Protein AF-A0A2E4YXK5-F1 (afdb_monomer)

pLDD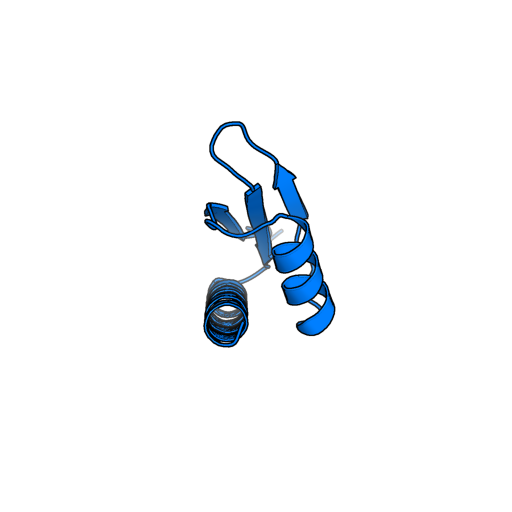T: mean 82.96, std 11.2, range [39.81, 90.19]

Radius of gyration: 12.28 Å; Cα contacts (8 Å, |Δi|>4): 83; chains: 1; bounding box: 29×15×43 Å

Sequence (66 aa):
MSDNHGLTVRMNVPHDSKELKRVLDTLNIIGEVQEEKDGPVLIIKAETLDEIRQTVDDVLVALGDL

Solvent-accessible surface area (backbone atoms only — not comparable to full-atom values): 4024 Å² total; per-residue (Å²): 136,81,83,79,68,63,44,72,50,78,43,82,44,103,55,55,64,68,58,54,49,49,51,32,61,73,69,69,50,77,61,48,78,44,82,49,98,92,45,25,31,40,37,41,65,29,77,44,70,66,56,44,50,52,52,50,52,52,51,54,53,57,61,73,75,107

Mean predicted aligned error: 5.97 Å

Nearest PDB structures (foldseek):
  5wt5-assembly1_B  TM=7.281E-01  e=7.890E-01  Helicobacter pylori 26695
  2cve-assembly1_A  TM=5.210E-01  e=1.780E-01  Thermus thermophilus HB8
  1yj7-assembly1_C  TM=5.025E-01  e=3.059E-01  Escherichia coli
  2y9j-assembly1_Y  TM=5.582E-01  e=5.625E-01  Salmonella enterica subsp. enterica serovar Typhimurium
  4rjv-assembly2_C  TM=4.886E-01  e=5.625E-01  synthetic construct

Structure (mmCIF, N/CA/C/O backbone):
data_AF-A0A2E4YXK5-F1
#
_entry.id   AF-A0A2E4YXK5-F1
#
loop_
_atom_site.group_PDB
_atom_site.id
_atom_site.type_symbol
_atom_site.label_atom_id
_atom_site.label_alt_id
_atom_site.label_comp_id
_atom_site.label_asym_id
_atom_site.label_entity_id
_atom_site.label_seq_id
_atom_site.pdbx_PDB_ins_code
_atom_site.Cartn_x
_atom_site.Cartn_y
_atom_site.Cartn_z
_atom_site.occupancy
_atom_site.B_iso_or_equiv
_atom_site.auth_seq_id
_atom_site.auth_comp_id
_atom_site.auth_asym_id
_atom_site.auth_atom_id
_atom_site.pdbx_PDB_model_num
ATOM 1 N N . MET A 1 1 ? -8.512 1.068 28.253 1.00 39.81 1 MET A N 1
ATOM 2 C CA . MET A 1 1 ? -7.446 1.553 27.357 1.00 39.81 1 MET A CA 1
ATOM 3 C C . MET A 1 1 ? -7.140 0.379 26.456 1.00 39.81 1 MET A C 1
ATOM 5 O O . MET A 1 1 ? -6.654 -0.614 26.973 1.00 39.81 1 MET A O 1
ATOM 9 N N . SER A 1 2 ? -7.595 0.408 25.205 1.00 40.28 2 SER A N 1
ATOM 10 C CA . SER A 1 2 ? -7.352 -0.691 24.268 1.00 40.28 2 SER A CA 1
ATOM 11 C C . SER A 1 2 ? -6.087 -0.356 23.498 1.00 40.28 2 SER A C 1
ATOM 13 O O . SER A 1 2 ? -6.034 0.689 22.852 1.00 40.28 2 SER A O 1
ATOM 15 N N . ASP A 1 3 ? -5.070 -1.203 23.622 1.00 49.50 3 ASP A N 1
ATOM 16 C CA . ASP A 1 3 ? -3.873 -1.160 22.793 1.00 49.50 3 ASP A CA 1
ATOM 17 C C . ASP A 1 3 ? -4.301 -1.277 21.329 1.00 49.50 3 ASP A C 1
ATOM 19 O O . ASP A 1 3 ? -4.749 -2.336 20.880 1.00 49.50 3 ASP A O 1
ATOM 23 N N . ASN A 1 4 ? -4.239 -0.154 20.612 1.00 49.50 4 ASN A N 1
ATOM 24 C CA . ASN A 1 4 ? -4.561 -0.080 19.196 1.00 49.50 4 ASN A CA 1
ATOM 25 C C . ASN A 1 4 ? -3.444 -0.824 18.447 1.00 49.50 4 ASN A C 1
ATOM 27 O O . ASN A 1 4 ? -2.405 -0.246 18.125 1.00 49.50 4 ASN A O 1
ATOM 31 N N . HIS A 1 5 ? -3.601 -2.139 18.275 1.00 57.06 5 HIS A N 1
ATOM 32 C CA . HIS A 1 5 ? -2.671 -2.984 17.531 1.00 57.06 5 HIS A CA 1
ATOM 33 C C . HIS A 1 5 ? -2.807 -2.669 16.040 1.00 57.06 5 HIS A C 1
ATOM 35 O O . HIS A 1 5 ? -3.425 -3.420 15.293 1.00 57.06 5 HIS A O 1
ATOM 41 N N . GLY A 1 6 ? -2.240 -1.539 15.615 1.00 68.00 6 GLY A N 1
ATOM 42 C CA . GLY A 1 6 ? -2.082 -1.226 14.203 1.00 68.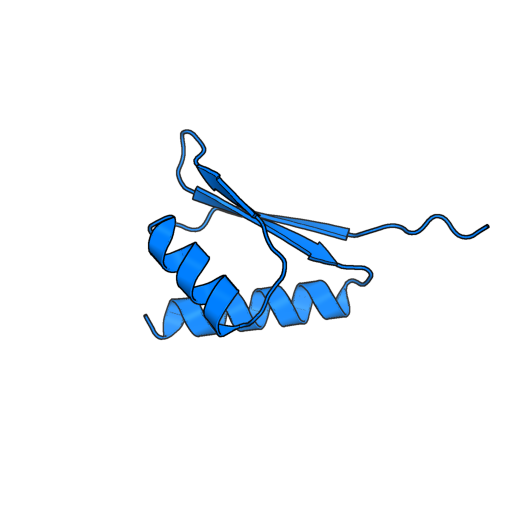00 6 GLY A CA 1
ATOM 43 C C . GLY A 1 6 ? -1.279 -2.341 13.544 1.00 68.00 6 GLY A C 1
ATOM 44 O O . GLY A 1 6 ? -0.131 -2.609 13.913 1.00 68.00 6 GLY A O 1
ATOM 45 N N . LEU A 1 7 ? -1.895 -3.023 12.592 1.00 83.19 7 LEU A N 1
ATOM 46 C CA . LEU A 1 7 ? -1.240 -4.05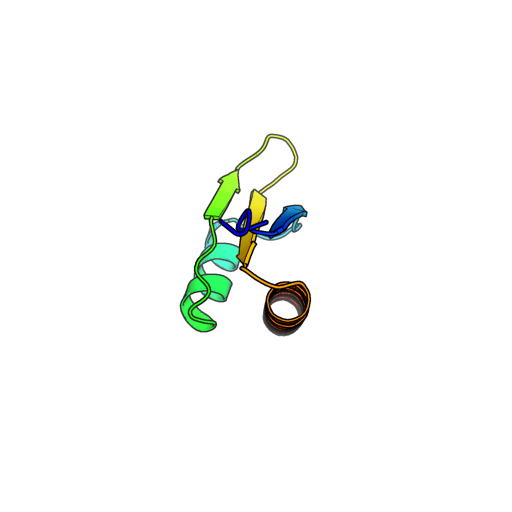0 11.810 1.00 83.19 7 LEU A CA 1
ATOM 47 C C . LEU A 1 7 ? -0.416 -3.356 10.721 1.00 83.19 7 LEU A C 1
ATOM 49 O O . LEU A 1 7 ? -0.843 -2.378 10.107 1.00 83.19 7 LEU A O 1
ATOM 53 N N . THR A 1 8 ? 0.801 -3.843 10.503 1.00 86.19 8 THR A N 1
ATOM 54 C CA . THR A 1 8 ? 1.690 -3.331 9.458 1.00 86.19 8 THR A CA 1
ATOM 55 C C . THR A 1 8 ? 2.095 -4.478 8.551 1.00 86.19 8 THR A C 1
ATOM 57 O O . THR A 1 8 ? 2.649 -5.471 9.024 1.00 86.19 8 THR A O 1
ATOM 60 N N . VAL A 1 9 ? 1.850 -4.331 7.252 1.00 86.75 9 VAL A N 1
ATOM 61 C CA . VAL A 1 9 ? 2.296 -5.275 6.226 1.00 86.75 9 VAL A CA 1
ATOM 62 C C . VAL A 1 9 ? 3.455 -4.671 5.455 1.00 86.75 9 VAL A C 1
ATOM 64 O O . VAL A 1 9 ? 3.425 -3.499 5.086 1.00 86.75 9 VAL A O 1
ATOM 67 N N . ARG A 1 10 ? 4.484 -5.489 5.226 1.00 90.12 10 ARG A N 1
ATOM 68 C CA . ARG A 1 10 ? 5.632 -5.167 4.378 1.00 90.12 10 ARG A CA 1
ATOM 69 C C . ARG A 1 10 ? 5.680 -6.174 3.240 1.00 90.12 10 ARG A C 1
ATOM 71 O O . ARG A 1 10 ? 5.774 -7.373 3.493 1.00 90.12 10 ARG A O 1
ATOM 78 N N . MET A 1 11 ? 5.619 -5.686 2.010 1.00 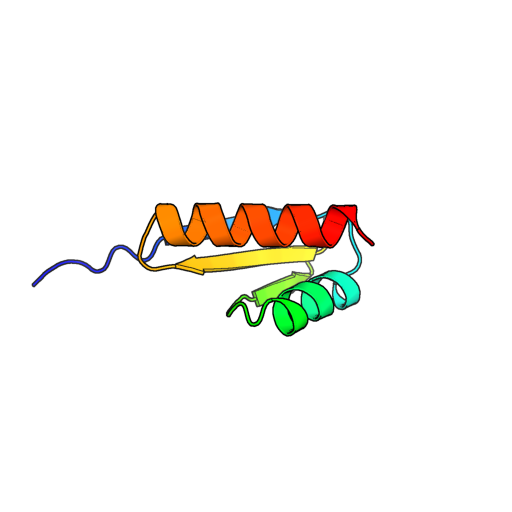87.69 11 MET A N 1
ATOM 79 C CA . MET A 1 11 ? 5.635 -6.498 0.797 1.00 87.69 11 MET A CA 1
ATOM 80 C C . MET A 1 11 ? 6.785 -6.054 -0.092 1.00 87.69 11 MET A C 1
ATOM 82 O O . MET A 1 11 ? 6.872 -4.882 -0.445 1.00 87.69 11 MET A O 1
ATOM 86 N N . ASN A 1 12 ? 7.655 -6.990 -0.464 1.00 86.38 12 ASN A N 1
ATOM 87 C CA . ASN A 1 12 ? 8.628 -6.738 -1.517 1.00 86.38 12 ASN A CA 1
ATOM 88 C C . ASN A 1 12 ? 7.936 -6.975 -2.861 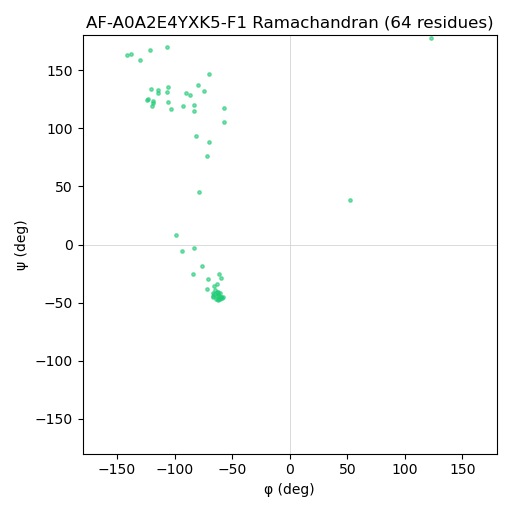1.00 86.38 12 ASN A C 1
ATOM 90 O O . ASN A 1 12 ? 7.419 -8.070 -3.097 1.00 86.38 12 ASN A O 1
ATOM 94 N N . VAL A 1 13 ? 7.877 -5.943 -3.698 1.00 81.56 13 VAL A N 1
ATOM 95 C CA . VAL A 1 13 ? 7.160 -5.997 -4.970 1.00 81.56 13 VAL A CA 1
ATOM 96 C C . VAL A 1 13 ? 8.167 -5.751 -6.094 1.00 81.56 13 VAL A C 1
ATOM 98 O O . VAL A 1 13 ? 8.827 -4.714 -6.083 1.00 81.56 13 VAL A O 1
ATOM 101 N N . PRO A 1 14 ? 8.303 -6.666 -7.074 1.00 79.06 14 PRO A N 1
ATOM 102 C CA . PRO A 1 14 ? 9.303 -6.569 -8.139 1.00 79.06 14 PRO A CA 1
ATOM 103 C C . PRO A 1 14 ? 8.889 -5.577 -9.245 1.00 79.06 14 PRO A C 1
ATOM 105 O O . PRO A 1 14 ? 8.988 -5.884 -10.428 1.00 79.06 14 PRO A O 1
ATOM 108 N N . HIS A 1 15 ? 8.405 -4.398 -8.858 1.00 81.31 15 HIS A N 1
ATOM 109 C CA . HIS A 1 15 ? 8.006 -3.298 -9.740 1.00 81.31 15 HIS A CA 1
ATOM 110 C C . HIS A 1 15 ? 8.814 -2.040 -9.419 1.00 81.31 15 HIS A C 1
ATOM 112 O O . HIS A 1 15 ? 9.484 -1.983 -8.391 1.00 81.31 15 HIS A O 1
ATOM 118 N N . ASP A 1 16 ? 8.772 -1.022 -10.280 1.00 85.94 16 ASP A N 1
ATOM 119 C CA . ASP A 1 16 ? 9.465 0.241 -10.004 1.00 85.94 16 ASP A CA 1
ATOM 120 C C . ASP A 1 16 ? 8.771 1.014 -8.865 1.00 85.94 16 ASP A C 1
ATOM 122 O O . ASP A 1 16 ? 7.542 1.004 -8.725 1.00 85.94 16 ASP A O 1
ATOM 126 N N . SER A 1 17 ? 9.542 1.742 -8.053 1.00 86.69 17 SER A N 1
ATOM 127 C CA . SER A 1 17 ? 8.988 2.522 -6.940 1.00 86.69 17 SER A CA 1
ATOM 128 C C . SER A 1 17 ? 8.002 3.605 -7.399 1.00 86.69 17 SER A C 1
ATOM 130 O O . SER A 1 17 ? 7.096 3.972 -6.644 1.00 86.69 17 SER A O 1
ATOM 132 N N . LYS A 1 18 ? 8.118 4.098 -8.640 1.00 88.12 18 LYS A N 1
ATOM 133 C CA . LYS A 1 18 ? 7.152 5.028 -9.245 1.00 88.12 18 LYS A CA 1
ATOM 134 C C . LYS A 1 18 ? 5.833 4.353 -9.589 1.00 88.12 18 LYS A C 1
ATOM 136 O O . LYS A 1 18 ? 4.792 4.986 -9.431 1.00 88.12 18 LYS A O 1
ATOM 141 N N . GLU A 1 19 ? 5.867 3.113 -10.065 1.00 87.69 19 GLU A N 1
ATOM 142 C CA . GLU A 1 19 ? 4.655 2.346 -10.375 1.00 87.69 19 GLU A CA 1
ATOM 143 C C . GLU A 1 19 ? 3.892 2.042 -9.092 1.00 87.69 19 GLU A C 1
ATOM 145 O O . GLU A 1 19 ? 2.702 2.333 -9.005 1.00 87.69 19 GLU A O 1
ATOM 150 N N . LEU A 1 20 ? 4.602 1.605 -8.049 1.00 87.06 20 LEU A N 1
ATOM 151 C CA . LEU A 1 20 ? 4.012 1.372 -6.731 1.00 87.06 20 LEU A CA 1
ATOM 152 C C . LEU A 1 20 ? 3.359 2.631 -6.160 1.00 87.06 20 LEU A C 1
ATOM 154 O O . LEU A 1 20 ? 2.224 2.576 -5.697 1.00 87.06 20 LEU A O 1
ATOM 158 N N . LYS A 1 21 ? 4.033 3.784 -6.243 1.00 88.75 21 LYS A N 1
ATOM 159 C CA . LYS A 1 21 ? 3.447 5.063 -5.811 1.00 88.75 21 LYS A CA 1
ATOM 160 C C . LYS A 1 21 ? 2.193 5.420 -6.603 1.00 88.75 21 LYS A C 1
ATOM 162 O O . LYS A 1 21 ? 1.209 5.827 -6.002 1.00 88.75 21 LYS A O 1
ATOM 167 N N . ARG A 1 22 ? 2.193 5.214 -7.925 1.00 89.88 22 ARG A N 1
ATOM 168 C CA . ARG A 1 22 ? 0.998 5.441 -8.753 1.00 89.88 22 ARG A CA 1
ATOM 169 C C . ARG A 1 22 ? -0.159 4.535 -8.359 1.00 89.88 22 ARG A C 1
ATOM 171 O O . ARG A 1 22 ? -1.289 5.011 -8.332 1.00 89.88 22 ARG A O 1
ATOM 178 N N . VAL A 1 23 ? 0.106 3.264 -8.064 1.00 87.50 23 VAL A N 1
ATOM 179 C CA . VAL A 1 23 ? -0.924 2.322 -7.607 1.00 87.50 23 VAL A CA 1
ATOM 180 C C . VAL A 1 23 ? -1.513 2.789 -6.278 1.00 87.50 23 VAL A C 1
ATOM 182 O O . VAL A 1 23 ? -2.732 2.890 -6.166 1.00 87.50 23 VAL A O 1
ATOM 185 N N . LEU A 1 24 ? -0.673 3.168 -5.309 1.00 87.56 24 LEU A N 1
ATOM 186 C CA . LEU A 1 24 ? -1.147 3.714 -4.033 1.00 87.56 24 LEU A CA 1
ATOM 187 C C . LEU A 1 24 ? -1.971 4.992 -4.206 1.00 87.56 24 LEU A C 1
ATOM 189 O O . LEU A 1 24 ? -3.039 5.097 -3.608 1.00 87.56 24 LEU A O 1
ATOM 193 N N . ASP A 1 25 ? -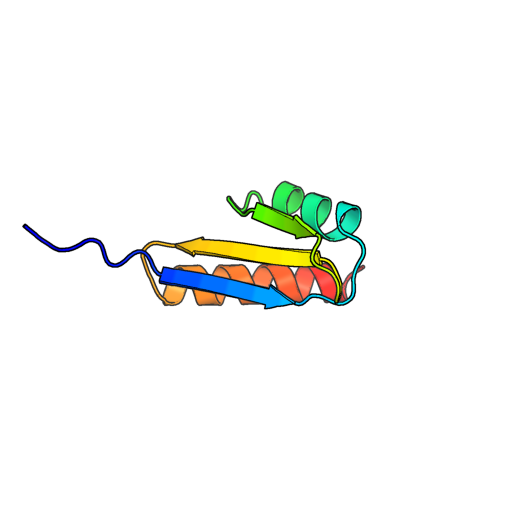1.512 5.927 -5.041 1.00 89.69 25 ASP A N 1
ATOM 194 C CA . ASP A 1 25 ? -2.228 7.175 -5.329 1.00 89.69 25 ASP A CA 1
ATOM 195 C C . ASP A 1 25 ? -3.577 6.900 -6.013 1.00 89.69 25 ASP A C 1
ATOM 197 O O . ASP A 1 25 ? -4.585 7.520 -5.681 1.00 89.69 25 ASP A O 1
ATOM 201 N N . THR A 1 26 ? -3.614 5.945 -6.948 1.00 88.44 26 THR A N 1
ATOM 202 C CA . THR 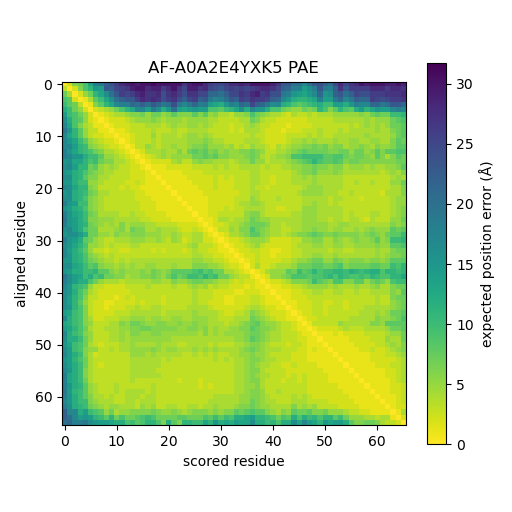A 1 26 ? -4.833 5.565 -7.685 1.00 88.44 26 THR A CA 1
ATOM 203 C C . THR A 1 26 ? -5.862 4.922 -6.763 1.00 88.44 26 THR A C 1
ATOM 205 O O . THR A 1 26 ? -7.051 5.220 -6.855 1.00 88.44 26 THR A O 1
ATOM 208 N N . LEU A 1 27 ? -5.401 4.061 -5.857 1.00 84.94 27 LEU A N 1
ATOM 209 C CA . LEU A 1 27 ? -6.239 3.377 -4.877 1.00 84.94 27 LEU A CA 1
ATOM 210 C C . LEU A 1 2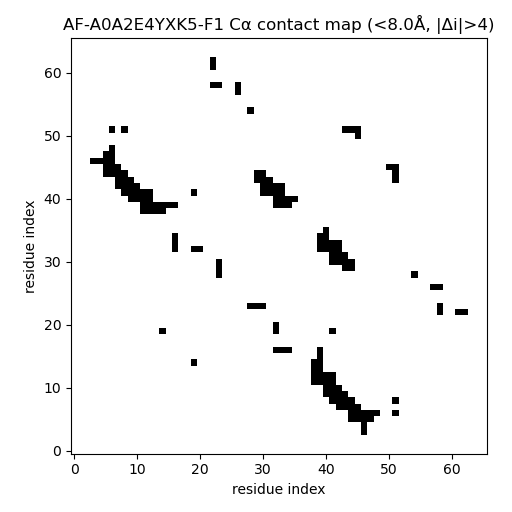7 ? -6.515 4.237 -3.631 1.00 84.94 27 LEU A C 1
ATOM 212 O O . LEU A 1 27 ? -7.268 3.819 -2.754 1.00 84.94 27 LEU A O 1
ATOM 216 N N . ASN A 1 28 ? -5.934 5.441 -3.551 1.00 86.75 28 ASN A N 1
ATOM 217 C CA . ASN A 1 28 ? -6.017 6.347 -2.403 1.00 86.75 28 ASN A CA 1
ATOM 218 C C . ASN A 1 28 ? -5.623 5.663 -1.074 1.00 86.75 28 ASN A C 1
ATOM 220 O O . ASN A 1 28 ? -6.231 5.891 -0.025 1.00 86.75 28 ASN A O 1
ATOM 224 N N . ILE A 1 29 ? -4.607 4.798 -1.130 1.00 84.44 29 ILE A N 1
ATOM 225 C CA . ILE A 1 29 ? -4.106 4.030 0.013 1.00 84.44 29 ILE A CA 1
ATOM 226 C C . ILE A 1 29 ? -3.012 4.827 0.714 1.00 84.44 29 ILE A C 1
ATOM 228 O O . ILE A 1 29 ? -2.030 5.251 0.104 1.00 84.44 29 ILE A O 1
ATOM 232 N N . ILE A 1 30 ? -3.131 4.959 2.034 1.00 80.44 30 ILE A N 1
ATOM 233 C CA . ILE A 1 30 ? -2.091 5.563 2.867 1.00 80.44 30 ILE A CA 1
ATOM 234 C C . ILE A 1 30 ? -1.013 4.505 3.143 1.00 80.44 30 ILE A C 1
ATOM 236 O O . ILE A 1 30 ? -1.112 3.713 4.081 1.00 80.44 30 ILE A O 1
ATOM 240 N N . GLY A 1 31 ? 0.021 4.487 2.301 1.00 85.75 31 GLY A N 1
ATOM 241 C CA . GLY A 1 31 ? 1.167 3.583 2.406 1.00 85.75 31 GLY A CA 1
ATOM 242 C C . GLY A 1 31 ? 2.498 4.283 2.129 1.00 85.75 31 GLY A C 1
ATOM 243 O O . GLY A 1 31 ? 2.548 5.377 1.571 1.00 85.75 31 GLY A O 1
ATOM 244 N N . GLU A 1 32 ? 3.594 3.643 2.524 1.00 89.38 32 GLU A N 1
ATOM 245 C CA . GLU A 1 32 ? 4.958 4.116 2.279 1.00 89.38 32 GLU A CA 1
ATOM 246 C C . GLU A 1 32 ? 5.677 3.146 1.338 1.00 89.38 32 GLU A C 1
ATOM 248 O O . GLU A 1 32 ? 5.664 1.937 1.555 1.00 89.38 32 GLU A O 1
ATOM 253 N N . VAL A 1 33 ? 6.344 3.668 0.308 1.00 90.06 33 VAL A N 1
ATOM 254 C CA . VAL A 1 33 ? 7.256 2.883 -0.539 1.00 90.06 33 VAL A CA 1
ATOM 255 C C . VAL A 1 33 ? 8.683 3.224 -0.132 1.00 90.06 33 VAL A C 1
ATOM 257 O O . VAL A 1 33 ? 9.107 4.374 -0.277 1.00 90.06 33 VAL A O 1
ATOM 260 N N . GLN A 1 34 ? 9.417 2.238 0.378 1.00 89.94 34 GLN A N 1
ATOM 261 C CA . GLN A 1 34 ? 10.829 2.367 0.734 1.00 89.94 34 GLN A CA 1
ATOM 262 C C . GLN A 1 34 ? 11.686 1.635 -0.293 1.00 89.94 34 GLN A C 1
ATOM 264 O O . GLN A 1 34 ? 11.409 0.487 -0.615 1.00 89.94 34 GLN A O 1
ATOM 269 N N . GLU A 1 35 ? 12.734 2.274 -0.808 1.00 88.00 35 GLU A N 1
ATOM 270 C CA . GLU A 1 35 ? 13.708 1.571 -1.646 1.00 88.00 35 GLU A CA 1
ATOM 271 C C . GLU A 1 35 ? 14.724 0.851 -0.763 1.00 88.00 35 GLU A C 1
ATOM 273 O O . GLU A 1 35 ? 15.493 1.484 -0.035 1.00 88.00 35 GLU A O 1
ATOM 278 N N . GLU A 1 36 ? 14.718 -0.478 -0.824 1.00 87.38 36 GLU A N 1
ATOM 279 C CA . GLU A 1 36 ? 15.700 -1.323 -0.157 1.00 87.38 36 GLU A CA 1
ATOM 280 C C . GLU A 1 36 ? 16.680 -1.924 -1.176 1.00 87.38 36 GLU A C 1
ATOM 282 O O . GLU A 1 36 ? 16.515 -1.813 -2.391 1.00 87.38 36 GLU A O 1
ATOM 287 N N . LYS A 1 37 ? 17.749 -2.558 -0.678 1.00 81.25 37 LYS A N 1
ATOM 288 C CA . LYS A 1 37 ? 18.820 -3.120 -1.523 1.00 81.25 37 LYS A CA 1
ATOM 289 C C . LYS A 1 37 ? 18.319 -4.177 -2.511 1.00 81.25 37 LYS A C 1
ATOM 291 O O . LYS A 1 37 ? 18.916 -4.329 -3.571 1.00 81.25 37 LYS A O 1
ATOM 296 N N . ASP A 1 38 ? 17.246 -4.875 -2.149 1.00 79.81 38 ASP A N 1
ATOM 297 C CA . ASP A 1 38 ? 16.651 -5.970 -2.918 1.00 79.81 38 ASP A CA 1
ATOM 298 C C . ASP A 1 38 ? 15.435 -5.527 -3.754 1.00 79.81 38 ASP A C 1
ATOM 300 O O . ASP A 1 38 ? 14.743 -6.372 -4.322 1.00 79.81 38 ASP A O 1
ATOM 304 N N . GLY A 1 39 ? 15.164 -4.218 -3.825 1.00 82.44 39 GLY A N 1
ATOM 305 C CA . GLY A 1 39 ? 14.021 -3.642 -4.532 1.00 82.44 39 GLY A CA 1
ATOM 306 C C . GLY A 1 39 ? 13.116 -2.795 -3.631 1.00 82.44 39 GLY A C 1
ATOM 307 O O . GLY A 1 39 ? 13.374 -2.644 -2.432 1.00 82.44 39 GLY A O 1
ATOM 308 N N . PRO A 1 40 ? 12.065 -2.186 -4.201 1.00 88.25 40 PRO A N 1
ATOM 309 C CA . PRO A 1 40 ? 11.137 -1.378 -3.433 1.00 88.25 40 PRO A CA 1
ATOM 310 C C . PRO A 1 40 ? 10.208 -2.241 -2.575 1.00 88.25 40 PRO A C 1
ATOM 312 O O . PRO A 1 40 ? 9.567 -3.192 -3.024 1.00 88.25 40 PRO A O 1
ATOM 315 N N . VAL A 1 41 ? 10.108 -1.848 -1.312 1.00 89.56 41 VAL A N 1
ATOM 316 C CA . VAL A 1 41 ? 9.248 -2.454 -0.306 1.00 89.56 41 VAL A CA 1
ATOM 317 C C . VAL A 1 41 ? 8.065 -1.534 -0.060 1.00 89.56 41 VAL A C 1
ATOM 319 O O . VAL A 1 41 ? 8.219 -0.372 0.325 1.00 89.56 41 VAL A O 1
ATOM 322 N N . LEU A 1 42 ? 6.871 -2.077 -0.257 1.00 89.06 42 LEU A N 1
ATOM 323 C CA . LEU A 1 42 ? 5.620 -1.425 0.073 1.00 89.06 42 LEU A CA 1
ATOM 324 C C . LEU A 1 42 ? 5.253 -1.703 1.534 1.00 89.06 42 LEU A C 1
ATOM 326 O O . LEU A 1 42 ? 5.218 -2.856 1.967 1.00 89.06 42 LEU A O 1
ATOM 330 N N . ILE A 1 43 ? 4.966 -0.643 2.283 1.00 90.19 43 ILE A N 1
ATOM 331 C CA . ILE A 1 43 ? 4.588 -0.689 3.693 1.00 90.19 43 ILE A CA 1
ATOM 332 C C . ILE A 1 43 ? 3.191 -0.098 3.850 1.00 90.19 43 ILE A C 1
ATOM 334 O O . ILE A 1 43 ? 2.966 1.076 3.564 1.00 90.19 43 ILE A O 1
ATOM 338 N N . ILE A 1 44 ? 2.264 -0.909 4.348 1.00 88.56 44 ILE A N 1
ATOM 339 C CA . ILE A 1 44 ? 0.859 -0.540 4.540 1.00 88.56 44 ILE A CA 1
ATOM 340 C C . ILE A 1 44 ? 0.525 -0.686 6.020 1.00 88.56 44 ILE A C 1
ATOM 342 O O . ILE A 1 44 ? 0.872 -1.695 6.639 1.00 88.56 44 ILE A O 1
ATOM 346 N N . LYS A 1 45 ? -0.140 0.321 6.587 1.00 86.56 45 LYS A N 1
ATOM 347 C CA . LYS A 1 45 ? -0.619 0.314 7.973 1.00 86.56 45 LYS A CA 1
ATOM 348 C C . LYS A 1 45 ? -2.140 0.323 7.957 1.00 86.56 45 LYS A C 1
ATOM 350 O O . LYS A 1 45 ? -2.721 1.165 7.279 1.00 86.56 45 LYS A O 1
ATOM 355 N N . ALA A 1 46 ? -2.762 -0.574 8.709 1.00 84.69 46 ALA A N 1
ATOM 356 C CA . ALA A 1 46 ? -4.207 -0.569 8.903 1.00 84.69 46 ALA A CA 1
ATOM 357 C C . ALA A 1 46 ? -4.574 -0.926 10.343 1.00 84.69 46 ALA A C 1
ATOM 359 O O . ALA A 1 46 ? -3.752 -1.456 11.100 1.00 84.69 46 ALA A O 1
ATOM 360 N N . GLU A 1 47 ? -5.810 -0.627 10.724 1.00 84.25 47 GLU A N 1
ATOM 361 C CA . GLU A 1 47 ? -6.301 -0.884 12.079 1.00 84.25 47 GLU A CA 1
ATOM 362 C C . GLU A 1 47 ? -6.800 -2.323 12.222 1.00 84.25 47 GLU A C 1
ATOM 364 O O . GLU A 1 47 ? -6.762 -2.893 13.314 1.00 84.25 47 GLU A O 1
ATOM 369 N N . THR A 1 48 ? -7.221 -2.940 11.113 1.00 86.25 48 THR A N 1
ATOM 370 C CA . THR A 1 48 ? -7.765 -4.300 11.103 1.00 86.25 48 THR A CA 1
ATOM 371 C C . THR A 1 48 ? -7.125 -5.193 10.042 1.00 86.25 48 THR A C 1
ATOM 373 O O . THR A 1 48 ? -6.541 -4.742 9.056 1.00 86.25 48 THR A O 1
ATOM 376 N N . LEU A 1 49 ? -7.236 -6.508 10.255 1.00 86.81 49 LEU A N 1
ATOM 377 C CA . LEU A 1 49 ? -6.757 -7.504 9.298 1.00 86.81 49 LEU A CA 1
ATOM 378 C C . LEU A 1 49 ? -7.557 -7.456 7.992 1.00 86.81 49 LEU A C 1
ATOM 380 O O . LEU A 1 49 ? -6.981 -7.654 6.926 1.00 86.81 49 LEU A O 1
ATOM 384 N N . ASP A 1 50 ? -8.860 -7.185 8.081 1.00 88.94 50 ASP A N 1
ATOM 385 C CA . ASP A 1 50 ? -9.742 -7.103 6.918 1.00 88.94 50 ASP A CA 1
ATOM 386 C C . ASP A 1 50 ? -9.365 -5.921 6.021 1.00 88.94 50 ASP A C 1
ATOM 388 O O . ASP A 1 50 ? -9.254 -6.097 4.810 1.00 88.94 50 ASP A O 1
ATOM 392 N N . GLU A 1 51 ? -9.061 -4.757 6.606 1.00 86.12 51 GLU A N 1
ATOM 393 C CA . GLU A 1 51 ? -8.551 -3.601 5.859 1.00 86.12 51 GLU A CA 1
ATOM 394 C C . GLU A 1 51 ? -7.234 -3.919 5.156 1.00 86.12 51 GLU A C 1
ATOM 396 O O . GLU A 1 51 ? -7.089 -3.633 3.970 1.00 86.12 51 GLU A O 1
ATOM 401 N N . ILE A 1 52 ? -6.282 -4.551 5.851 1.00 87.38 52 ILE A N 1
ATOM 402 C CA . ILE A 1 52 ? -5.030 -4.990 5.223 1.00 87.38 52 ILE A CA 1
ATOM 403 C C . ILE A 1 52 ? -5.296 -5.950 4.080 1.00 87.38 52 ILE A C 1
ATOM 405 O O . ILE A 1 52 ? -4.700 -5.796 3.020 1.00 87.38 52 ILE A O 1
ATOM 409 N N . ARG A 1 53 ? -6.164 -6.939 4.286 1.00 88.62 53 ARG A N 1
ATOM 410 C CA . ARG A 1 53 ? -6.443 -7.950 3.274 1.00 88.62 53 ARG A CA 1
ATOM 411 C C . ARG A 1 53 ? -7.044 -7.310 2.032 1.00 88.62 53 ARG A C 1
ATOM 413 O O . ARG A 1 53 ? -6.555 -7.571 0.942 1.00 88.62 53 ARG A O 1
ATOM 420 N N . GLN A 1 54 ? -8.038 -6.446 2.212 1.00 89.94 54 GLN A N 1
ATOM 421 C CA . GLN A 1 54 ? -8.650 -5.705 1.117 1.00 89.94 54 GLN A CA 1
ATOM 422 C C . GLN A 1 54 ? -7.621 -4.824 0.400 1.00 89.94 54 GLN A C 1
ATOM 424 O O . GLN A 1 54 ? -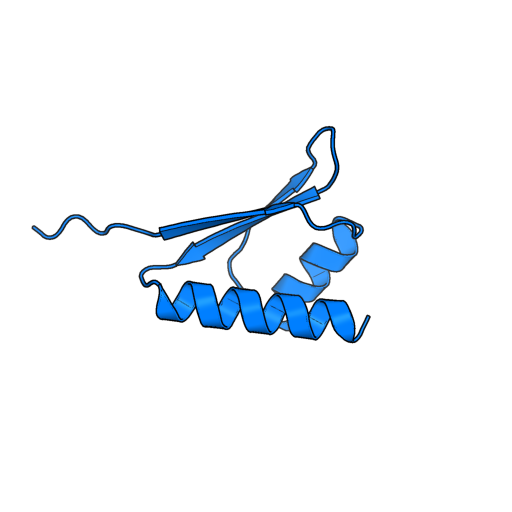7.505 -4.882 -0.816 1.00 89.94 54 GLN A O 1
ATOM 429 N N . THR A 1 55 ? -6.816 -4.078 1.158 1.00 88.62 55 THR A N 1
ATOM 430 C CA . THR A 1 55 ? -5.799 -3.183 0.596 1.00 88.62 55 THR A CA 1
ATOM 431 C C . THR A 1 55 ? -4.743 -3.954 -0.200 1.00 88.62 55 THR A C 1
ATOM 433 O O . THR A 1 55 ? -4.335 -3.525 -1.275 1.00 88.62 55 THR A O 1
ATOM 436 N N . VAL A 1 56 ? -4.290 -5.099 0.315 1.00 87.50 56 VAL A N 1
ATOM 437 C CA . VAL A 1 56 ? -3.328 -5.964 -0.377 1.00 87.50 56 VAL A CA 1
ATOM 438 C C . VAL A 1 56 ? -3.951 -6.561 -1.636 1.00 87.50 56 VAL A C 1
ATOM 440 O O . VAL A 1 56 ? -3.302 -6.531 -2.678 1.00 87.50 56 VAL A O 1
ATOM 443 N N . ASP A 1 57 ? -5.191 -7.050 -1.569 1.00 90.19 57 ASP A N 1
ATOM 444 C CA . ASP A 1 57 ? -5.902 -7.583 -2.736 1.00 90.19 57 ASP A CA 1
ATOM 445 C C . ASP A 1 57 ? -6.056 -6.502 -3.825 1.00 90.19 57 ASP A C 1
ATOM 447 O O . ASP A 1 57 ? -5.719 -6.756 -4.982 1.00 90.19 57 ASP A O 1
ATOM 451 N N . ASP A 1 58 ? -6.454 -5.279 -3.462 1.00 89.50 58 ASP A N 1
ATOM 452 C CA . ASP A 1 58 ? -6.601 -4.154 -4.396 1.00 89.50 58 ASP A CA 1
ATOM 453 C C . ASP A 1 58 ? -5.263 -3.773 -5.053 1.00 89.50 58 ASP A C 1
ATOM 455 O O . ASP A 1 58 ? -5.190 -3.580 -6.270 1.00 89.50 58 ASP A O 1
ATOM 459 N N . VAL A 1 59 ? -4.179 -3.719 -4.268 1.00 86.75 59 VAL A N 1
ATOM 460 C CA . VAL A 1 59 ? -2.825 -3.450 -4.782 1.00 86.75 59 VAL A CA 1
ATOM 461 C C . VAL A 1 59 ? -2.373 -4.552 -5.738 1.00 86.75 59 VAL A C 1
ATOM 463 O O . VAL A 1 59 ? -1.833 -4.250 -6.799 1.00 86.75 59 VAL A O 1
ATOM 466 N N . LEU A 1 60 ? -2.593 -5.824 -5.397 1.00 85.25 60 LEU A N 1
ATOM 467 C CA . LEU A 1 60 ? -2.211 -6.953 -6.250 1.00 85.25 60 LEU A CA 1
ATOM 468 C C . LEU A 1 60 ? -2.996 -6.969 -7.566 1.00 85.25 60 LEU A C 1
ATOM 470 O O . LEU A 1 60 ? -2.413 -7.246 -8.614 1.00 85.25 60 LEU A O 1
ATOM 474 N N . VAL A 1 61 ? -4.291 -6.645 -7.530 1.00 88.88 61 VAL A N 1
ATOM 475 C CA . VAL A 1 61 ? -5.121 -6.521 -8.737 1.00 88.88 61 VAL A CA 1
ATOM 476 C C . VAL A 1 61 ? -4.625 -5.376 -9.618 1.00 88.88 61 VAL A C 1
ATOM 478 O O . VAL A 1 61 ? -4.429 -5.581 -10.813 1.00 88.88 61 VAL A O 1
ATOM 481 N N . ALA A 1 62 ? -4.359 -4.203 -9.040 1.00 86.25 62 ALA A N 1
ATOM 482 C CA . ALA A 1 62 ? -3.863 -3.045 -9.784 1.00 86.25 62 ALA A CA 1
ATOM 483 C C . ALA A 1 62 ? -2.478 -3.285 -10.409 1.00 86.25 62 ALA A C 1
ATOM 485 O O . ALA A 1 62 ? -2.204 -2.800 -11.502 1.00 86.25 62 ALA A O 1
ATOM 486 N N . LEU A 1 63 ? -1.616 -4.054 -9.741 1.00 84.06 63 LEU A N 1
ATOM 487 C CA . LEU A 1 63 ? -0.324 -4.470 -10.290 1.00 84.06 63 LEU A CA 1
ATOM 488 C C . LEU A 1 63 ? -0.456 -5.503 -11.415 1.00 84.06 63 LEU A C 1
ATOM 490 O O . LEU A 1 63 ? 0.397 -5.539 -12.292 1.00 84.06 63 LEU A O 1
ATOM 494 N N . GLY A 1 64 ? -1.500 -6.337 -11.401 1.00 80.88 64 GLY A N 1
ATOM 495 C CA . GLY A 1 64 ? -1.767 -7.306 -12.467 1.00 80.88 64 GLY A CA 1
ATOM 496 C C . GLY A 1 64 ? -2.354 -6.701 -13.748 1.00 80.88 64 GLY A C 1
ATOM 497 O O . GLY A 1 64 ? -2.306 -7.357 -14.786 1.00 80.88 64 GLY A O 1
ATOM 498 N N . ASP A 1 65 ? -2.912 -5.489 -13.673 1.00 79.50 65 ASP A N 1
ATOM 499 C CA . ASP A 1 65 ? -3.477 -4.739 -14.811 1.00 79.50 65 ASP A CA 1
ATOM 500 C C . ASP A 1 65 ? -2.466 -3.759 -15.455 1.00 79.50 65 ASP A C 1
ATOM 502 O O . ASP A 1 65 ? -2.763 -3.140 -16.478 1.00 79.50 65 ASP A O 1
ATOM 506 N N . LEU A 1 66 ? -1.275 -3.611 -14.857 1.00 68.62 66 LEU A N 1
ATOM 507 C CA . LEU A 1 66 ? -0.143 -2.812 -15.359 1.00 68.62 66 LEU A CA 1
ATOM 508 C C . LEU A 1 66 ? 0.702 -3.590 -16.380 1.00 68.62 66 LEU A C 1
ATOM 510 O O . LEU A 1 66 ? 1.102 -2.958 -17.388 1.00 68.62 66 LEU A O 1
#

Foldseek 3Di:
DDDQPWDKDKDADPDALVLLVVLCVVVVFPWDWDQDPVGIIIMHIDSDPVVVVVVVVSSVVSVVVD

Secondary structure (DSSP, 8-state):
------EEEEEE-SS-HHHHHHHHHHHT--EEEEEETTEEEEEEEESSHHHHHHHHHHHHHHHH--